Protein AF-A0A7Y2U785-F1 (afdb_monomer)

Nearest PDB structures (foldseek):
  2yn3-assembly2_B  TM=7.043E-01  e=5.575E-01  Salmonella enterica subsp. enterica serovar Typhimurium str. LT2
  7cg5-assembly1_A  TM=5.659E-01  e=8.743E-01  Pseudobacteroides cellulosolvens ATCC 35603 = DSM 2933
  3bga-assembly1_B  TM=4.302E-01  e=2.537E-01  Bacteroides thetaiotaomicron VPI-5482
  2ox5-assembly1_Y  TM=3.936E-01  e=2.839E-01  Paracoccus denitrificans
  2oxh-assembly2_B  TM=4.006E-01  e=9.249E-01  Paracoccus denitrificans

Solvent-accessible surface area (backbone atoms only — not comparable to full-atom values): 6392 Å² total; per-residue (Å²): 131,91,76,90,59,97,60,69,66,59,83,58,65,75,60,60,58,85,74,51,101,90,40,68,54,48,51,52,46,60,39,34,51,89,74,46,40,82,74,49,77,47,80,56,96,65,26,35,36,46,24,30,47,37,53,67,85,40,37,28,31,34,29,27,22,74,75,84,80,56,61,88,40,68,36,42,67,81,41,67,38,69,26,72,44,32,75,48,74,36,44,56,41,75,94,54,62,89,50,80,39,53,37,37,30,50,38,77,105

Foldseek 3Di:
DDDDDPFPWDDWDWDWDCPDPPDTQTETDATEGDPKAWDDWDDDLFWTKTKIFDAAQWWKFKFKDLPVPDRPHTFGGRQHDPHRMDMDITTDGPVCRPRSYMYMYMYTD

Radius of gyration: 14.42 Å; Cα contacts (8 Å, |Δi|>4): 231; chains: 1; bounding box: 36×24×46 Å

Structure (mmCIF, N/CA/C/O backbone):
data_AF-A0A7Y2U785-F1
#
_entry.id   AF-A0A7Y2U785-F1
#
loop_
_atom_site.group_PDB
_atom_site.id
_atom_site.type_symbol
_atom_site.label_atom_id
_atom_site.label_alt_id
_atom_site.label_comp_id
_atom_site.label_asym_id
_atom_site.label_entity_id
_atom_site.label_seq_id
_atom_site.pdbx_PDB_ins_code
_atom_site.Cartn_x
_atom_site.Cartn_y
_atom_site.Cartn_z
_atom_site.occupancy
_atom_site.B_iso_or_equiv
_atom_site.auth_seq_id
_atom_site.auth_comp_id
_atom_site.auth_asym_id
_atom_site.auth_atom_id
_atom_site.pdbx_PDB_model_num
ATOM 1 N N . MET A 1 1 ? 20.559 -1.423 15.796 1.00 31.67 1 MET A N 1
ATOM 2 C CA . MET A 1 1 ? 20.916 -1.571 14.370 1.00 31.67 1 MET A CA 1
ATOM 3 C C . MET A 1 1 ? 20.273 -2.854 13.882 1.00 31.67 1 MET A C 1
ATOM 5 O O . MET A 1 1 ? 20.603 -3.877 14.466 1.00 31.67 1 MET A O 1
ATOM 9 N N . PRO A 1 2 ? 19.321 -2.846 12.936 1.00 40.62 2 PRO A N 1
ATOM 10 C CA . PRO A 1 2 ? 18.775 -4.099 12.438 1.00 40.62 2 PRO A CA 1
ATOM 11 C C . PRO A 1 2 ? 19.749 -4.693 11.421 1.00 40.62 2 PRO A C 1
ATOM 13 O O . PRO A 1 2 ? 20.154 -4.027 10.468 1.00 40.62 2 PRO A O 1
ATOM 16 N N . GLU A 1 3 ? 20.154 -5.930 11.684 1.00 38.44 3 GLU A N 1
ATOM 17 C CA . GLU A 1 3 ? 21.116 -6.685 10.895 1.00 38.44 3 GLU A CA 1
ATOM 18 C C . GLU A 1 3 ? 20.478 -7.376 9.687 1.00 38.44 3 GLU A C 1
ATOM 20 O O . GLU A 1 3 ? 19.303 -7.737 9.641 1.00 38.44 3 GLU A O 1
ATOM 25 N N . ARG A 1 4 ? 21.347 -7.537 8.697 1.00 39.28 4 ARG A N 1
ATOM 26 C CA . ARG A 1 4 ? 21.162 -7.923 7.305 1.00 39.28 4 ARG A CA 1
ATOM 27 C C . ARG A 1 4 ? 20.737 -9.392 7.147 1.00 39.28 4 ARG A C 1
ATOM 29 O O . ARG A 1 4 ? 21.533 -10.220 6.712 1.00 39.28 4 ARG A O 1
ATOM 36 N N . HIS A 1 5 ? 19.489 -9.728 7.468 1.00 39.03 5 HIS A N 1
ATOM 37 C CA . HIS A 1 5 ? 18.900 -10.990 7.011 1.00 39.03 5 HIS A CA 1
ATOM 38 C C . HIS A 1 5 ? 18.544 -10.871 5.524 1.00 39.03 5 HIS A C 1
ATOM 40 O O . HIS A 1 5 ? 17.856 -9.938 5.135 1.00 39.03 5 HIS A O 1
ATOM 46 N N . GLY A 1 6 ? 19.013 -11.814 4.699 1.00 40.03 6 GLY A N 1
ATOM 47 C CA . GLY A 1 6 ? 18.842 -11.873 3.234 1.00 40.03 6 GLY A CA 1
ATOM 48 C C . GLY A 1 6 ? 17.410 -12.075 2.720 1.00 40.03 6 GLY A C 1
ATOM 49 O O . GLY A 1 6 ? 17.214 -12.646 1.655 1.00 40.03 6 GLY A O 1
ATOM 50 N N . TYR A 1 7 ? 16.419 -11.613 3.473 1.00 40.62 7 TYR A N 1
ATOM 51 C CA . TYR A 1 7 ? 15.102 -11.276 2.968 1.00 40.62 7 TYR A CA 1
ATOM 52 C C . TYR A 1 7 ? 15.018 -9.752 3.054 1.00 40.62 7 TYR A C 1
ATOM 54 O O . TYR A 1 7 ? 15.052 -9.229 4.167 1.00 40.62 7 TYR A O 1
ATOM 62 N N . ASP A 1 8 ? 14.923 -9.052 1.918 1.00 42.81 8 ASP A N 1
ATOM 63 C CA . ASP A 1 8 ? 14.648 -7.605 1.849 1.00 42.81 8 ASP A CA 1
ATOM 64 C C . ASP A 1 8 ? 13.240 -7.329 2.414 1.00 42.81 8 ASP A C 1
ATOM 66 O O . ASP A 1 8 ? 12.283 -7.054 1.698 1.00 42.81 8 ASP A O 1
ATOM 70 N N . ARG A 1 9 ? 13.076 -7.491 3.728 1.00 42.22 9 ARG A N 1
ATOM 71 C CA . ARG A 1 9 ? 11.878 -7.123 4.472 1.00 42.22 9 ARG A CA 1
ATOM 72 C C . ARG A 1 9 ? 12.093 -5.692 4.922 1.00 42.22 9 ARG A C 1
ATOM 74 O O . ARG A 1 9 ? 12.812 -5.433 5.886 1.00 42.22 9 ARG A O 1
ATOM 81 N N . CYS A 1 10 ? 11.497 -4.759 4.193 1.00 43.91 10 CYS A N 1
ATOM 82 C CA . CYS A 1 10 ? 11.440 -3.375 4.628 1.00 43.91 10 CYS A CA 1
ATOM 83 C C . CYS A 1 10 ? 10.489 -3.280 5.830 1.00 43.91 10 CYS A C 1
ATOM 85 O O . CYS A 1 10 ? 9.339 -3.715 5.757 1.00 43.91 10 CYS A O 1
ATOM 87 N N . VAL A 1 11 ? 10.996 -2.756 6.950 1.00 45.81 11 VAL A N 1
ATOM 88 C CA . VAL A 1 11 ? 10.186 -2.442 8.129 1.00 45.81 11 VAL A CA 1
ATOM 89 C C . VAL A 1 11 ? 9.609 -1.043 7.979 1.00 45.81 11 VAL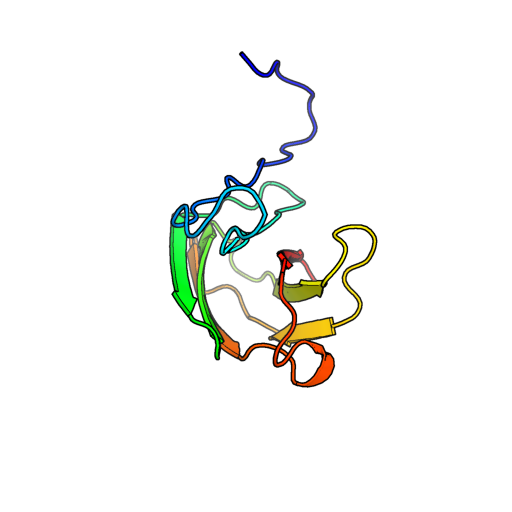 A C 1
ATOM 91 O O . VAL A 1 11 ? 10.294 -0.069 7.680 1.00 45.81 11 VAL A O 1
ATOM 94 N N . VAL A 1 12 ? 8.322 -1.008 8.249 1.00 45.53 12 VAL A N 1
ATOM 95 C CA . VAL A 1 12 ? 7.390 0.105 8.272 1.00 45.53 12 VAL A CA 1
ATOM 96 C C . VAL A 1 12 ? 7.426 0.787 9.631 1.00 45.53 12 VAL A C 1
ATOM 98 O O . VAL A 1 12 ? 7.329 0.116 10.657 1.00 45.53 12 VAL A O 1
ATOM 101 N N . TRP A 1 13 ? 7.571 2.110 9.647 1.00 43.47 13 TRP A N 1
ATOM 102 C CA . TRP A 1 13 ? 7.624 2.924 10.863 1.00 43.47 13 TRP A CA 1
ATOM 103 C C . TRP A 1 13 ? 6.259 3.573 11.136 1.00 43.47 13 T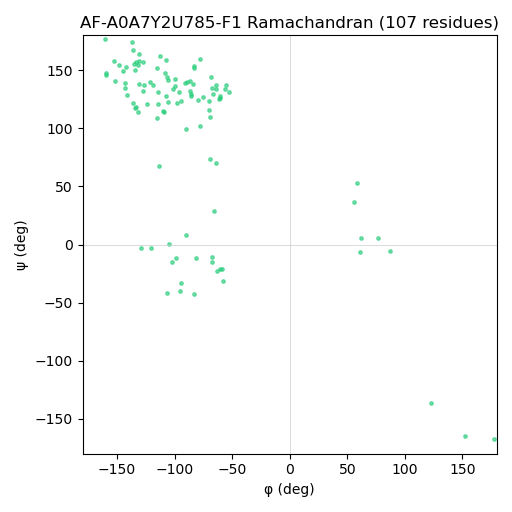RP A C 1
ATOM 105 O O . TRP A 1 13 ? 5.598 4.029 10.210 1.00 43.47 13 TRP A O 1
ATOM 115 N N . PHE A 1 14 ? 5.861 3.663 12.406 1.00 47.59 14 PHE A N 1
ATOM 116 C CA . PHE A 1 14 ? 4.617 4.302 12.849 1.00 47.59 14 PHE A CA 1
ATOM 117 C C . PHE A 1 14 ? 4.847 5.766 13.242 1.00 47.59 14 PHE A C 1
ATOM 119 O O . PHE A 1 14 ? 5.665 6.045 14.125 1.00 47.59 14 PHE A O 1
ATOM 126 N N . ARG A 1 15 ? 4.121 6.703 12.626 1.00 44.50 15 ARG A N 1
ATOM 127 C CA . ARG A 1 15 ? 3.972 8.065 13.162 1.00 44.50 15 ARG A CA 1
ATOM 128 C C . ARG A 1 15 ? 2.574 8.208 13.747 1.00 44.50 15 ARG A C 1
ATOM 130 O O . ARG A 1 15 ? 1.612 7.669 13.209 1.00 44.50 15 ARG A O 1
ATOM 137 N N . GLY A 1 16 ? 2.493 8.918 14.859 1.00 48.19 16 GLY A N 1
ATOM 138 C CA . GLY A 1 16 ? 1.260 9.114 15.597 1.00 48.19 16 GLY A CA 1
ATOM 139 C C . GLY A 1 16 ? 1.369 10.326 16.498 1.00 48.19 16 GLY A C 1
ATOM 140 O O . GLY A 1 16 ? 2.453 10.619 17.012 1.00 48.19 16 GLY A O 1
ATOM 141 N N . THR A 1 17 ? 0.261 11.034 16.682 1.00 50.31 17 THR A N 1
ATOM 142 C CA . THR A 1 17 ? 0.180 12.104 17.675 1.00 50.31 17 THR A CA 1
ATOM 143 C C . THR A 1 17 ? -0.181 11.469 19.009 1.00 50.31 17 THR A C 1
ATOM 145 O O . THR A 1 17 ? -1.122 10.683 19.113 1.00 50.31 17 THR A O 1
ATOM 148 N N . TYR A 1 18 ? 0.599 11.771 20.044 1.00 48.09 18 TYR A N 1
ATOM 149 C CA . TYR A 1 18 ? 0.252 11.357 21.395 1.00 48.09 18 TYR A CA 1
ATOM 150 C C . TYR A 1 18 ? -0.972 12.151 21.859 1.00 48.09 18 TYR A C 1
ATOM 152 O O . TYR A 1 18 ? -0.863 13.352 22.110 1.00 48.09 18 TYR A O 1
ATOM 160 N N . ASN A 1 19 ? -2.119 11.483 21.981 1.00 60.06 19 ASN A N 1
ATOM 161 C CA . ASN A 1 19 ? -3.368 12.120 22.400 1.00 60.06 19 ASN A CA 1
ATOM 162 C C . ASN A 1 19 ? -3.602 11.954 23.907 1.00 60.06 19 ASN A C 1
ATOM 164 O O . ASN A 1 19 ? -4.027 12.892 24.582 1.00 60.06 19 ASN A O 1
ATOM 168 N N . SER A 1 20 ? -3.302 10.775 24.462 1.00 57.75 20 SER A N 1
ATOM 169 C CA . SER A 1 20 ? -3.326 10.519 25.906 1.00 57.75 20 SER A CA 1
ATOM 170 C C . SER A 1 20 ? -2.493 9.284 26.278 1.00 57.75 20 SER A C 1
ATOM 172 O O . SER A 1 20 ? -1.991 8.573 25.414 1.00 57.75 20 SER A O 1
ATOM 174 N N . TYR A 1 21 ? -2.386 8.978 27.578 1.00 53.97 21 TYR A N 1
ATOM 175 C CA . TYR A 1 21 ? -1.674 7.784 28.066 1.00 53.97 21 TYR A CA 1
ATOM 176 C C . TYR A 1 21 ? -2.354 6.455 27.686 1.00 53.97 21 TYR A C 1
ATOM 178 O O . TYR A 1 21 ? -1.758 5.393 27.857 1.00 53.97 21 TYR A O 1
ATOM 186 N N . THR A 1 22 ? -3.588 6.508 27.177 1.00 44.47 22 THR A N 1
ATOM 187 C CA . THR A 1 22 ? -4.364 5.354 26.696 1.00 44.47 22 THR A CA 1
ATOM 188 C C . THR A 1 22 ? -4.751 5.460 25.226 1.00 44.47 22 THR A C 1
ATOM 190 O O . THR A 1 22 ? -5.362 4.525 24.717 1.00 44.47 22 THR A O 1
ATOM 193 N N . ASN A 1 23 ? -4.427 6.562 24.540 1.00 39.91 23 ASN A N 1
ATOM 194 C CA . ASN A 1 23 ? -4.903 6.814 23.185 1.00 39.91 23 ASN A CA 1
ATOM 195 C C . ASN A 1 23 ? -3.782 7.338 22.278 1.00 39.91 23 ASN A C 1
ATOM 197 O O . ASN A 1 23 ? -3.170 8.377 22.547 1.00 39.91 23 ASN A O 1
ATOM 201 N N . PHE A 1 24 ? -3.536 6.597 21.202 1.00 40.22 24 PHE A N 1
ATOM 202 C CA . PHE A 1 24 ? -2.497 6.852 20.214 1.00 40.22 24 PHE A CA 1
ATOM 203 C C . PHE A 1 24 ? -3.124 6.716 18.830 1.00 40.22 24 PHE A C 1
ATOM 205 O O . PHE A 1 24 ? -3.551 5.619 18.469 1.00 40.22 24 PHE A O 1
ATOM 212 N N . ASP A 1 25 ? -3.126 7.792 18.045 1.00 50.53 25 ASP A N 1
ATOM 213 C CA . ASP A 1 25 ? -3.434 7.673 16.621 1.00 50.53 25 ASP A CA 1
ATOM 214 C C . ASP A 1 25 ? -2.257 6.953 15.963 1.00 50.53 25 ASP A C 1
ATOM 216 O O . ASP A 1 25 ? -1.131 7.450 15.994 1.00 50.53 25 ASP A O 1
ATOM 220 N N . THR A 1 26 ? -2.476 5.760 15.418 1.00 43.34 26 THR A N 1
ATOM 221 C CA . THR A 1 26 ? -1.424 4.993 14.741 1.00 43.34 26 THR A CA 1
ATOM 222 C C . THR A 1 26 ? -1.763 4.841 13.267 1.00 43.34 26 THR A C 1
ATOM 224 O O . THR A 1 26 ? -2.658 4.076 12.922 1.00 43.34 26 THR A O 1
ATOM 227 N N . GLU A 1 27 ? -1.026 5.531 12.400 1.00 49.78 27 GLU A N 1
ATOM 228 C CA . GLU A 1 27 ? -1.062 5.327 10.949 1.00 49.78 27 GLU A CA 1
ATOM 229 C C . GLU A 1 27 ? 0.003 4.287 10.558 1.00 49.78 27 GLU A C 1
ATOM 231 O O . GLU A 1 27 ? 1.112 4.295 11.109 1.00 49.78 27 GLU A O 1
ATOM 236 N N . VAL A 1 28 ? -0.312 3.371 9.636 1.00 49.81 28 VAL A N 1
ATOM 237 C CA . VAL A 1 28 ? 0.620 2.311 9.231 1.00 49.81 28 VAL A CA 1
ATOM 238 C C . VAL A 1 28 ? 1.186 2.541 7.825 1.00 49.81 28 VAL A C 1
ATOM 240 O O . VAL A 1 28 ? 0.457 2.657 6.846 1.00 49.81 28 VAL A O 1
ATOM 243 N N . VAL A 1 29 ? 2.518 2.507 7.738 1.00 56.12 29 VAL A N 1
ATOM 244 C CA . VAL A 1 29 ? 3.328 2.503 6.507 1.00 56.12 29 VAL A CA 1
ATOM 245 C C . VAL A 1 29 ? 3.348 1.091 5.845 1.00 56.12 29 VAL A C 1
ATOM 247 O O . VAL A 1 29 ? 3.006 0.087 6.466 1.00 56.12 29 VAL A O 1
ATOM 250 N N . GLY A 1 30 ? 3.668 0.996 4.548 1.00 50.03 30 GLY A N 1
ATOM 251 C CA . GLY A 1 30 ? 3.449 -0.201 3.712 1.00 50.03 30 GLY A CA 1
ATOM 252 C C . GLY A 1 30 ? 4.523 -1.303 3.767 1.00 50.03 30 GLY A C 1
ATOM 253 O O . GLY A 1 30 ? 5.717 -1.022 3.754 1.00 50.03 30 GLY A O 1
ATOM 254 N N . LEU A 1 31 ? 4.112 -2.573 3.808 1.00 52.09 31 LEU A N 1
ATOM 255 C CA . LEU A 1 31 ? 4.998 -3.744 3.771 1.00 52.09 31 LEU A CA 1
ATOM 256 C C . LEU A 1 31 ? 5.301 -4.154 2.324 1.00 52.09 31 LEU A C 1
ATOM 258 O O . LEU A 1 31 ? 4.414 -4.138 1.478 1.00 52.09 31 LEU A O 1
ATOM 262 N N . PHE A 1 32 ? 6.538 -4.563 2.039 1.00 55.38 32 PHE A N 1
ATOM 263 C CA . PHE A 1 32 ? 6.958 -4.964 0.691 1.00 55.38 32 PHE A CA 1
ATOM 264 C C . PHE A 1 32 ? 7.600 -6.350 0.707 1.00 55.38 32 PHE A C 1
ATOM 266 O O . PHE A 1 32 ? 8.387 -6.674 1.601 1.00 55.38 32 PHE A O 1
ATOM 273 N N . GLN A 1 33 ? 7.249 -7.167 -0.283 1.00 50.19 33 GLN A N 1
ATOM 274 C CA . GLN A 1 33 ? 7.886 -8.452 -0.589 1.00 50.19 33 GLN A CA 1
ATOM 275 C C . GLN A 1 33 ? 8.610 -8.336 -1.950 1.00 50.19 33 GLN A C 1
ATOM 277 O O . GLN A 1 33 ? 8.340 -7.406 -2.699 1.00 50.19 33 GLN A O 1
ATOM 282 N N . ASN A 1 34 ? 9.544 -9.239 -2.269 1.00 53.06 34 ASN A N 1
ATOM 283 C CA . ASN A 1 34 ? 10.224 -9.322 -3.581 1.00 53.06 34 ASN A CA 1
ATOM 284 C C . ASN A 1 34 ? 10.997 -8.066 -4.047 1.00 53.06 34 ASN A C 1
ATOM 286 O O . ASN A 1 34 ? 10.808 -7.587 -5.155 1.00 53.06 34 ASN A O 1
ATOM 290 N N . GLN A 1 35 ? 11.907 -7.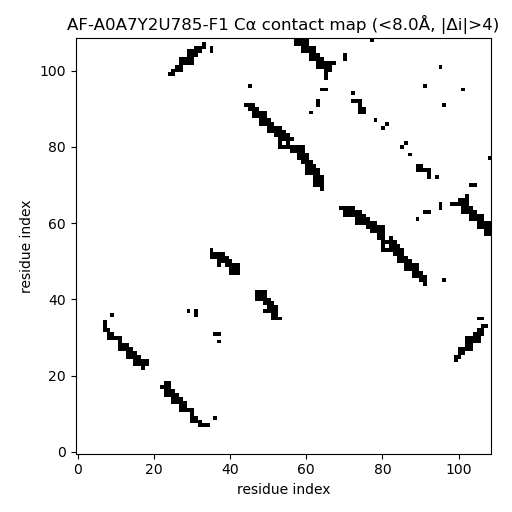528 -3.226 1.00 56.22 35 GLN A N 1
ATOM 291 C CA . GLN A 1 35 ? 12.774 -6.381 -3.587 1.00 56.22 35 GLN A CA 1
ATOM 292 C C . GLN A 1 35 ? 12.041 -5.066 -3.917 1.00 56.22 35 GLN A C 1
ATOM 294 O O . GLN A 1 35 ? 12.679 -4.079 -4.294 1.00 56.22 35 GLN A O 1
ATOM 299 N N . LEU A 1 36 ? 10.720 -5.015 -3.740 1.00 64.81 36 LEU A N 1
ATOM 300 C CA . LEU A 1 36 ? 9.946 -3.793 -3.877 1.00 64.81 36 LEU A CA 1
ATOM 301 C C . LEU A 1 36 ? 10.417 -2.760 -2.848 1.00 64.81 36 LEU A C 1
ATOM 303 O O . LEU A 1 36 ? 10.458 -3.012 -1.642 1.00 64.81 36 LEU A O 1
ATOM 307 N N . LYS A 1 37 ? 10.786 -1.577 -3.341 1.00 72.50 37 LYS A N 1
ATOM 308 C CA . LYS A 1 37 ? 11.236 -0.455 -2.517 1.00 72.50 37 LYS A CA 1
ATOM 309 C C . LYS A 1 37 ? 10.236 0.683 -2.628 1.00 72.50 37 LYS A C 1
ATOM 311 O O . LYS A 1 37 ? 10.050 1.210 -3.722 1.00 72.50 37 LYS A O 1
ATOM 316 N N . MET A 1 38 ? 9.655 1.105 -1.507 1.00 76.38 38 MET A N 1
ATOM 317 C CA . MET A 1 38 ? 8.866 2.337 -1.484 1.00 76.38 38 MET A CA 1
ATOM 318 C C . MET A 1 38 ? 9.752 3.541 -1.787 1.00 76.38 38 MET A C 1
ATOM 320 O O . MET A 1 38 ? 10.843 3.678 -1.226 1.00 76.38 38 MET A O 1
ATOM 324 N N . LEU A 1 39 ? 9.271 4.403 -2.671 1.00 79.56 39 LEU A N 1
ATOM 325 C CA . LEU A 1 39 ? 9.911 5.656 -3.050 1.00 79.56 39 LEU A CA 1
ATOM 326 C C . LEU A 1 39 ? 9.172 6.848 -2.446 1.00 79.56 39 LEU A C 1
ATOM 328 O O . LEU A 1 39 ? 9.830 7.753 -1.944 1.00 79.56 39 LEU A O 1
ATOM 332 N N . ASP A 1 40 ? 7.836 6.824 -2.462 1.00 78.94 40 ASP A N 1
ATOM 333 C CA . ASP A 1 40 ? 6.996 7.889 -1.912 1.00 78.94 40 ASP A CA 1
ATOM 334 C C . ASP A 1 40 ? 5.629 7.357 -1.453 1.00 78.94 40 ASP A C 1
ATOM 336 O O . ASP A 1 40 ? 5.186 6.294 -1.900 1.00 78.94 40 ASP A O 1
ATOM 340 N N . HIS A 1 41 ? 4.969 8.080 -0.551 1.00 81.38 41 HIS A N 1
ATOM 341 C CA . HIS A 1 41 ? 3.616 7.771 -0.093 1.00 81.38 41 HIS A CA 1
ATOM 342 C C . HIS A 1 41 ? 2.878 9.029 0.358 1.00 81.38 41 HIS A C 1
ATOM 344 O O . HIS A 1 41 ? 3.436 9.880 1.050 1.00 81.38 41 HIS A O 1
ATOM 350 N N . ASP A 1 42 ? 1.596 9.081 0.029 1.00 81.81 42 ASP A N 1
ATOM 351 C CA . ASP A 1 42 ? 0.645 10.052 0.557 1.00 81.81 42 ASP A CA 1
ATOM 352 C C . ASP A 1 42 ? -0.594 9.276 0.991 1.00 81.81 42 ASP A C 1
ATOM 354 O O . ASP A 1 42 ? -1.210 8.612 0.163 1.00 81.81 42 ASP A O 1
ATOM 358 N N . ILE A 1 43 ? -0.899 9.246 2.284 1.00 79.81 43 ILE A N 1
ATOM 359 C CA . ILE A 1 43 ? -1.951 8.393 2.848 1.00 79.81 43 ILE A CA 1
ATOM 360 C C . ILE A 1 43 ? -2.841 9.249 3.745 1.00 79.81 43 ILE A C 1
ATOM 362 O O . ILE A 1 43 ? -2.363 10.090 4.505 1.00 79.81 43 ILE A O 1
ATOM 366 N N . ASP A 1 44 ? -4.143 9.018 3.627 1.00 76.56 44 ASP A N 1
ATOM 367 C CA . ASP A 1 44 ? -5.197 9.590 4.450 1.00 76.56 44 ASP A CA 1
ATOM 368 C C . ASP A 1 44 ? -6.227 8.501 4.819 1.00 76.56 44 ASP A C 1
ATOM 370 O O . ASP A 1 44 ? -6.200 7.368 4.327 1.00 76.56 44 ASP A O 1
ATOM 374 N N . VAL A 1 45 ? -7.186 8.845 5.676 1.00 72.44 45 VAL A N 1
ATOM 375 C CA . VAL A 1 45 ? -8.229 7.953 6.205 1.00 72.44 45 VAL A CA 1
ATOM 376 C C . VAL A 1 45 ? -9.118 7.314 5.134 1.00 72.44 45 VAL A C 1
ATOM 378 O O . VAL A 1 45 ? -9.762 6.297 5.390 1.00 72.44 45 VAL A O 1
ATOM 381 N N . SER A 1 46 ? -9.187 7.907 3.940 1.00 81.06 46 SER A N 1
ATOM 382 C CA . SER A 1 46 ? -10.028 7.433 2.833 1.00 81.06 46 SER A CA 1
ATOM 383 C C . SER A 1 46 ? -9.257 6.667 1.753 1.00 81.06 46 SER A C 1
ATOM 385 O O . SER A 1 46 ? -9.859 5.955 0.944 1.00 81.06 46 SER A O 1
ATOM 387 N N . GLY A 1 47 ? -7.929 6.765 1.739 1.00 85.12 47 GLY A N 1
ATOM 388 C CA . GLY A 1 47 ? -7.098 6.271 0.650 1.00 85.12 47 GLY A CA 1
ATOM 389 C C . GLY A 1 47 ? -5.804 7.056 0.532 1.00 85.12 47 GLY A C 1
ATOM 390 O O . GLY A 1 47 ? -5.420 7.788 1.437 1.00 85.12 47 GLY A O 1
ATOM 391 N N . GLY A 1 48 ? -5.126 6.905 -0.595 1.00 86.94 48 GLY A N 1
ATOM 392 C CA . GLY A 1 48 ? -3.855 7.575 -0.803 1.00 86.94 48 GLY A CA 1
ATOM 393 C C . GLY A 1 48 ? -3.205 7.235 -2.129 1.00 86.94 48 GLY A C 1
ATOM 394 O O . GLY A 1 48 ? -3.815 6.629 -3.009 1.00 86.94 48 GLY A O 1
ATOM 395 N N . SER A 1 49 ? -1.939 7.604 -2.258 1.00 89.62 49 SER A N 1
ATOM 396 C CA . SER A 1 49 ? -1.044 7.174 -3.318 1.00 89.62 49 SER A CA 1
ATOM 397 C C . SER A 1 49 ? 0.175 6.471 -2.734 1.00 89.62 49 SER A C 1
ATOM 399 O O . SER A 1 49 ? 0.725 6.874 -1.708 1.00 89.62 49 SER A O 1
ATOM 401 N N . LEU A 1 50 ? 0.600 5.400 -3.397 1.00 88.62 50 LEU A N 1
ATOM 402 C CA . LEU A 1 50 ? 1.858 4.719 -3.115 1.00 88.62 50 LEU A CA 1
ATOM 403 C C . LEU A 1 50 ? 2.721 4.796 -4.369 1.00 88.62 5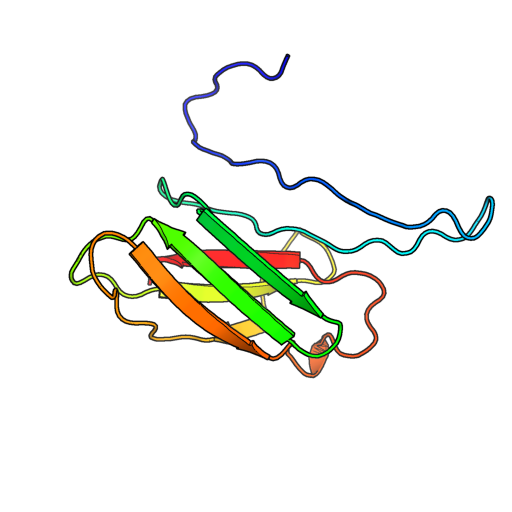0 LEU A C 1
ATOM 405 O O . LEU A 1 50 ? 2.226 4.574 -5.476 1.00 88.62 50 LEU A O 1
ATOM 409 N N . THR A 1 51 ? 4.008 5.074 -4.193 1.00 87.69 51 THR A N 1
ATOM 410 C CA . THR A 1 51 ? 4.989 5.053 -5.277 1.00 87.69 51 THR A CA 1
ATOM 411 C C . THR A 1 51 ? 6.123 4.112 -4.915 1.00 87.69 51 THR A C 1
ATOM 413 O O . THR A 1 51 ? 6.814 4.327 -3.923 1.00 87.69 51 THR A O 1
ATOM 416 N N . TRP A 1 52 ? 6.355 3.087 -5.731 1.00 86.94 52 TRP A N 1
ATOM 417 C CA . TRP A 1 52 ? 7.377 2.064 -5.501 1.00 86.94 52 TRP A CA 1
ATOM 418 C C . TRP A 1 52 ? 8.297 1.894 -6.710 1.00 86.94 52 TRP A C 1
ATOM 420 O O . TRP A 1 52 ? 7.942 2.228 -7.840 1.00 86.94 52 TRP A O 1
ATOM 430 N N . ALA A 1 53 ? 9.497 1.367 -6.476 1.00 86.19 53 ALA A N 1
ATOM 431 C CA . ALA A 1 53 ? 10.378 0.894 -7.535 1.00 86.19 53 ALA A CA 1
ATOM 432 C C . ALA A 1 53 ? 9.745 -0.332 -8.198 1.00 86.19 53 ALA A C 1
ATOM 434 O O . ALA A 1 53 ? 9.350 -1.261 -7.501 1.00 86.19 53 ALA A O 1
ATOM 435 N N . SER A 1 54 ? 9.652 -0.343 -9.523 1.00 88.12 54 SER A N 1
ATOM 436 C CA . SER A 1 54 ? 8.947 -1.390 -10.265 1.00 88.12 54 SER A CA 1
ATOM 437 C C . SER A 1 54 ? 9.773 -1.946 -11.418 1.00 88.12 54 SER A C 1
ATOM 439 O O . SER A 1 54 ? 10.754 -1.342 -11.852 1.00 88.12 54 SER A O 1
ATOM 441 N N . ILE A 1 55 ? 9.352 -3.105 -11.917 1.00 86.19 55 ILE A N 1
ATOM 442 C CA . ILE A 1 55 ? 9.964 -3.804 -13.042 1.00 86.19 55 ILE A CA 1
ATOM 443 C C . ILE A 1 55 ? 9.0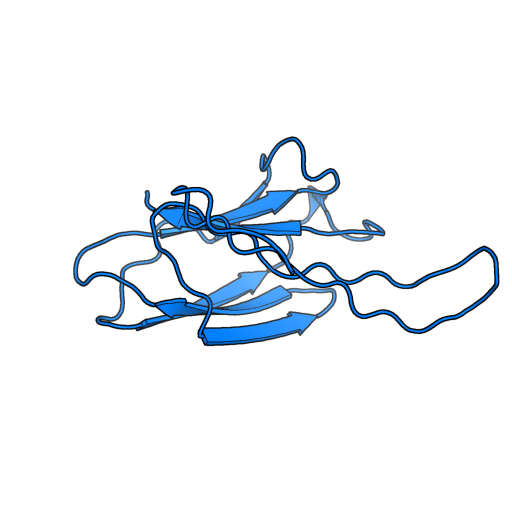55 -3.631 -14.267 1.00 86.19 55 ILE A C 1
ATOM 445 O O . ILE A 1 55 ? 7.885 -4.020 -14.205 1.00 86.19 55 ILE A O 1
ATOM 449 N N . PRO A 1 56 ? 9.561 -3.083 -15.390 1.00 88.75 56 PRO A N 1
ATOM 450 C CA . PRO A 1 56 ? 8.778 -2.942 -16.612 1.00 88.75 56 PRO A CA 1
ATOM 451 C C . PRO A 1 56 ? 8.144 -4.270 -17.047 1.00 88.75 56 PRO A C 1
ATOM 453 O O . PRO A 1 56 ? 8.828 -5.286 -17.145 1.00 88.75 56 PRO A O 1
ATOM 456 N N . GLY A 1 57 ? 6.843 -4.247 -17.342 1.00 87.25 57 GLY A N 1
ATOM 457 C CA . GLY A 1 57 ? 6.086 -5.431 -17.766 1.00 87.25 57 GLY A CA 1
ATOM 458 C C . GLY A 1 57 ? 5.500 -6.279 -16.631 1.00 87.25 57 GLY A C 1
ATOM 459 O O . GLY A 1 57 ? 4.735 -7.193 -16.923 1.00 87.25 57 GLY A O 1
ATOM 460 N N . GLN A 1 58 ? 5.801 -5.967 -15.366 1.00 88.94 58 GLN A N 1
ATOM 461 C CA . GLN A 1 58 ? 5.205 -6.626 -14.202 1.00 88.94 58 GLN A CA 1
ATOM 462 C C . GLN A 1 58 ? 3.839 -6.015 -13.845 1.00 88.94 58 GLN A C 1
ATOM 464 O O . GLN A 1 58 ? 3.591 -4.832 -14.107 1.00 88.94 58 GLN A O 1
ATOM 469 N N . PHE A 1 59 ? 2.980 -6.814 -13.210 1.00 92.56 59 PHE A N 1
ATOM 470 C CA . PHE A 1 59 ? 1.746 -6.362 -12.568 1.00 92.56 59 PHE A CA 1
ATOM 471 C C . PHE A 1 59 ? 1.872 -6.422 -11.047 1.00 92.56 59 PHE A C 1
ATOM 473 O O . PHE A 1 59 ? 2.569 -7.280 -10.498 1.00 92.56 59 PHE A O 1
ATOM 480 N N . TYR A 1 60 ? 1.199 -5.494 -10.379 1.00 90.75 60 TYR A N 1
ATOM 481 C CA . TYR A 1 60 ? 1.218 -5.340 -8.933 1.00 90.75 60 TYR A CA 1
ATOM 482 C C . TYR A 1 60 ? -0.196 -5.229 -8.377 1.00 90.75 60 TYR A C 1
ATOM 484 O O . TYR A 1 60 ? -1.126 -4.784 -9.048 1.00 90.75 60 TYR A O 1
ATOM 492 N N 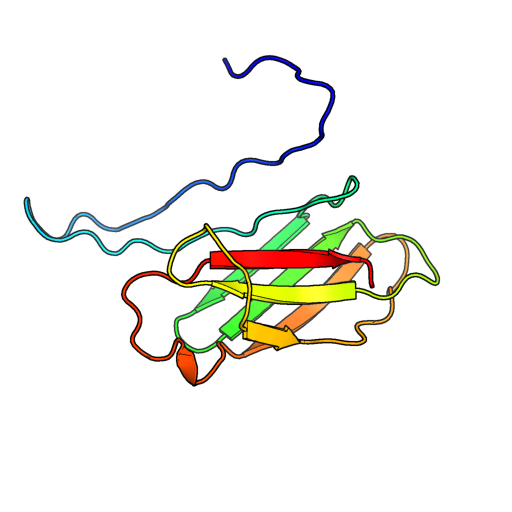. ARG A 1 61 ? -0.335 -5.538 -7.093 1.00 92.88 61 ARG A N 1
ATOM 493 C CA . ARG A 1 61 ? -1.537 -5.249 -6.315 1.00 92.88 61 ARG A CA 1
ATOM 494 C C . ARG A 1 61 ? -1.188 -4.598 -4.986 1.00 92.88 61 ARG A C 1
ATOM 496 O O . ARG A 1 61 ? -0.098 -4.793 -4.447 1.00 92.88 61 ARG A O 1
ATOM 503 N N . ILE A 1 62 ? -2.148 -3.845 -4.463 1.00 90.31 62 ILE A N 1
ATOM 504 C CA . ILE A 1 62 ? -2.128 -3.251 -3.132 1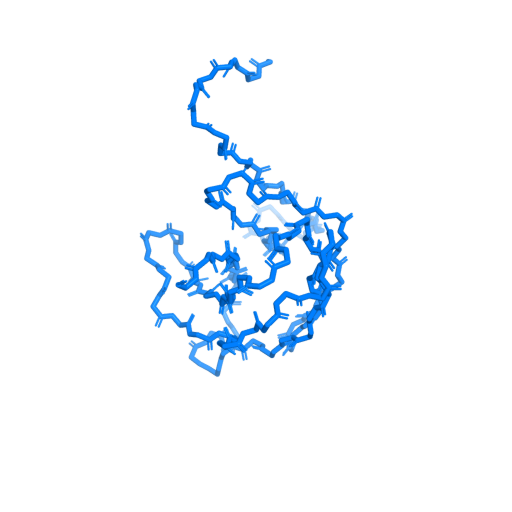.00 90.31 62 ILE A CA 1
ATOM 505 C C . ILE A 1 62 ? -3.161 -3.996 -2.294 1.00 90.31 62 ILE A C 1
ATOM 507 O O . ILE A 1 62 ? -4.365 -3.914 -2.550 1.00 90.31 62 ILE A O 1
ATOM 511 N N . THR A 1 63 ? -2.696 -4.714 -1.282 1.00 89.94 63 THR A N 1
ATOM 512 C CA . THR A 1 63 ? -3.546 -5.395 -0.309 1.00 89.94 63 THR A CA 1
ATOM 513 C C . THR A 1 63 ? -3.503 -4.685 1.037 1.00 89.94 63 THR A C 1
ATOM 515 O O . THR A 1 63 ? -2.586 -3.917 1.332 1.00 89.94 63 THR A O 1
ATOM 518 N N . ALA A 1 64 ? -4.522 -4.914 1.857 1.00 87.56 64 ALA A N 1
ATOM 519 C CA . ALA A 1 64 ? -4.715 -4.251 3.130 1.00 87.56 64 ALA A CA 1
ATOM 520 C C . ALA A 1 64 ? -5.117 -5.231 4.240 1.00 87.56 64 ALA A C 1
ATOM 522 O O . ALA A 1 64 ? -5.682 -6.303 3.996 1.00 87.56 64 ALA A O 1
ATOM 523 N N . SER A 1 65 ? -4.820 -4.842 5.475 1.00 84.75 65 SER A N 1
ATOM 524 C CA . SER A 1 65 ? -5.053 -5.616 6.691 1.00 84.75 65 SER A CA 1
ATOM 525 C C . SER A 1 65 ? -5.351 -4.697 7.872 1.00 84.75 65 SER A C 1
ATOM 527 O O . SER A 1 65 ? -4.882 -3.564 7.893 1.00 84.75 65 SER A O 1
ATOM 529 N N . ALA A 1 66 ? -6.067 -5.194 8.880 1.00 84.25 66 ALA A N 1
ATOM 530 C CA . ALA A 1 66 ? -6.185 -4.545 10.189 1.00 84.25 66 ALA A CA 1
ATOM 531 C C . ALA A 1 66 ? -5.242 -5.144 11.253 1.00 84.25 66 ALA A C 1
ATOM 533 O O . ALA A 1 66 ? -5.099 -4.573 12.332 1.00 84.25 66 ALA A O 1
ATOM 534 N N . ASP A 1 67 ? -4.614 -6.297 10.987 1.00 79.69 67 ASP A N 1
ATOM 535 C CA . ASP A 1 67 ? -3.974 -7.129 12.020 1.00 79.69 67 ASP A CA 1
ATOM 536 C C . ASP A 1 67 ? -2.524 -7.547 11.726 1.00 79.69 67 ASP A C 1
ATOM 538 O O . ASP A 1 67 ? -1.897 -8.189 12.571 1.00 79.69 67 ASP A O 1
ATOM 542 N N . LEU A 1 68 ? -1.980 -7.189 10.555 1.00 75.62 68 LEU A N 1
ATOM 543 C CA . LEU A 1 68 ? -0.661 -7.610 10.045 1.00 75.62 68 LEU A CA 1
ATOM 544 C C . LEU A 1 68 ? -0.463 -9.115 9.826 1.00 75.62 68 LEU A C 1
ATOM 546 O O . LEU A 1 68 ? 0.582 -9.507 9.303 1.00 75.62 68 LEU A O 1
ATOM 550 N N . GLN A 1 69 ? -1.410 -9.962 10.215 1.00 76.06 69 GLN A N 1
ATOM 551 C CA . GLN A 1 69 ? -1.283 -11.414 10.104 1.00 76.06 69 GLN A CA 1
ATOM 552 C C . GLN A 1 69 ? -1.649 -11.877 8.701 1.00 76.06 69 GLN A C 1
ATOM 554 O O . GLN A 1 69 ? -0.965 -12.711 8.106 1.00 76.06 69 GLN A O 1
ATOM 559 N N . SER A 1 70 ? -2.725 -11.312 8.161 1.00 78.50 70 SER A N 1
ATOM 560 C CA . SER A 1 70 ? -3.221 -11.622 6.826 1.00 78.50 70 SER A CA 1
ATOM 561 C C . SER A 1 70 ? -3.568 -10.341 6.082 1.00 78.50 70 SER A C 1
ATOM 563 O O . SER A 1 70 ? -3.950 -9.360 6.705 1.00 78.50 70 SER A O 1
ATOM 565 N N . PHE A 1 71 ? -3.449 -10.344 4.753 1.00 86.75 71 PHE A N 1
ATOM 566 C CA . PHE A 1 71 ? -3.820 -9.216 3.887 1.00 86.75 71 PHE A CA 1
ATOM 567 C C . PHE A 1 71 ? -5.010 -9.605 2.997 1.00 86.75 71 PHE A C 1
ATOM 569 O O . PHE A 1 71 ? -4.832 -9.811 1.796 1.00 86.75 71 PHE A O 1
ATOM 576 N N . PRO A 1 72 ? -6.208 -9.813 3.578 1.00 90.56 72 PRO A N 1
ATOM 577 C CA . PRO A 1 72 ? -7.345 -10.367 2.850 1.00 90.56 72 PRO A CA 1
ATOM 578 C C . PRO A 1 72 ? -8.099 -9.319 2.026 1.00 90.56 72 PRO A C 1
ATOM 580 O O . PRO A 1 72 ? -8.971 -9.682 1.242 1.00 90.56 72 PRO A O 1
ATOM 583 N N . HIS A 1 73 ? -7.819 -8.030 2.227 1.00 91.81 73 HIS A N 1
ATOM 584 C CA . HIS A 1 73 ? -8.547 -6.956 1.567 1.00 91.81 73 HIS A CA 1
ATOM 585 C C . HIS A 1 73 ? -7.744 -6.413 0.393 1.00 91.81 73 HIS A C 1
ATOM 587 O O . HIS A 1 73 ? -6.560 -6.129 0.526 1.00 91.81 73 HIS A O 1
ATOM 593 N N . GLU A 1 74 ? -8.392 -6.229 -0.748 1.00 93.56 74 GLU A N 1
ATOM 594 C CA . GLU A 1 74 ? -7.770 -5.651 -1.935 1.00 93.56 74 GLU A CA 1
ATOM 595 C C . GLU A 1 74 ? -8.117 -4.164 -2.009 1.00 93.56 74 GLU A C 1
ATOM 597 O O . GLU A 1 74 ? -9.290 -3.791 -2.010 1.00 93.56 74 GLU A O 1
ATOM 602 N N . AL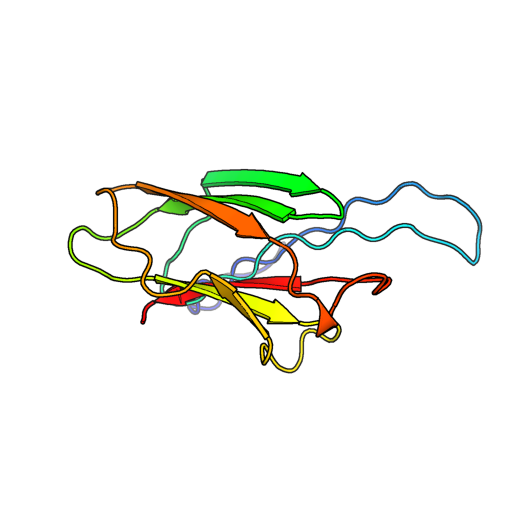A A 1 75 ? -7.091 -3.315 -2.027 1.00 90.12 75 ALA A N 1
ATOM 603 C CA . ALA A 1 75 ? -7.236 -1.871 -2.192 1.00 90.12 75 ALA A CA 1
ATOM 604 C C . ALA A 1 75 ? -7.081 -1.455 -3.664 1.00 90.12 75 ALA A C 1
ATOM 606 O O . ALA A 1 75 ? -7.732 -0.512 -4.110 1.00 90.12 75 ALA A O 1
ATOM 607 N N . ALA A 1 76 ? -6.235 -2.166 -4.415 1.00 92.44 76 ALA A N 1
ATOM 608 C CA . ALA A 1 76 ? -6.092 -2.048 -5.864 1.00 92.44 76 ALA A CA 1
ATOM 609 C C . ALA A 1 76 ? -5.443 -3.321 -6.434 1.00 92.44 76 ALA A C 1
ATOM 611 O O . ALA A 1 76 ? -4.608 -3.937 -5.772 1.00 92.44 76 ALA A O 1
ATOM 612 N N . ILE A 1 77 ? -5.801 -3.702 -7.658 1.00 95.31 77 ILE A N 1
ATOM 613 C CA . ILE A 1 77 ? -5.284 -4.888 -8.360 1.00 95.31 77 ILE A CA 1
ATOM 614 C C . ILE A 1 77 ? -4.957 -4.541 -9.813 1.00 95.31 77 ILE A C 1
ATOM 616 O O . ILE A 1 77 ? -5.368 -3.488 -10.301 1.00 95.31 77 ILE A O 1
ATOM 620 N N . ASP A 1 78 ? -4.238 -5.433 -10.489 1.00 95.62 78 ASP A N 1
ATOM 621 C CA . ASP A 1 78 ? -3.895 -5.358 -11.913 1.00 95.62 78 ASP A CA 1
ATOM 622 C C . ASP A 1 78 ? -3.166 -4.058 -12.284 1.00 95.62 78 ASP A C 1
ATOM 624 O O . ASP A 1 78 ? -3.324 -3.492 -13.369 1.00 95.62 78 ASP A O 1
ATOM 628 N N . ILE A 1 79 ? -2.319 -3.585 -11.368 1.00 94.44 79 ILE A N 1
ATOM 629 C CA . ILE A 1 79 ? -1.548 -2.359 -11.530 1.00 94.44 79 ILE A CA 1
ATOM 630 C C . ILE A 1 79 ? -0.362 -2.650 -12.438 1.00 94.44 79 ILE A C 1
ATOM 632 O O . ILE A 1 79 ? 0.647 -3.217 -12.014 1.00 94.44 79 ILE A O 1
ATOM 636 N N . GLN A 1 80 ? -0.467 -2.239 -13.697 1.00 95.81 80 GLN A N 1
ATOM 637 C CA . GLN A 1 80 ? 0.629 -2.379 -14.645 1.00 95.81 80 GLN A CA 1
ATOM 638 C C . GLN A 1 80 ? 1.806 -1.471 -14.266 1.00 95.81 80 GLN A C 1
ATOM 640 O O . GLN A 1 80 ? 1.631 -0.281 -13.990 1.00 95.81 80 GLN A O 1
ATOM 645 N N . SER A 1 81 ? 3.022 -2.019 -14.315 1.00 93.12 81 SER A N 1
ATOM 646 C CA . SER A 1 81 ? 4.241 -1.238 -14.124 1.00 93.12 81 SER A CA 1
ATOM 647 C C . SER A 1 81 ? 4.339 -0.067 -15.105 1.00 93.12 81 SER A C 1
ATOM 649 O O . SER A 1 81 ? 4.205 -0.241 -16.318 1.00 93.12 81 SER A O 1
ATOM 651 N N . GLN A 1 82 ? 4.682 1.111 -14.584 1.00 93.56 82 GLN A N 1
ATOM 652 C CA . GLN A 1 82 ? 4.967 2.321 -15.364 1.00 93.56 82 GLN A CA 1
ATOM 653 C C . GLN A 1 82 ? 6.457 2.455 -15.742 1.00 93.56 82 GLN A C 1
ATOM 655 O O . GLN A 1 82 ? 6.877 3.482 -16.273 1.00 93.56 82 GLN A O 1
ATOM 660 N N . GLY A 1 83 ? 7.274 1.427 -15.488 1.00 88.44 83 GLY A N 1
ATOM 661 C CA . GLY A 1 83 ? 8.708 1.425 -15.774 1.00 88.44 83 GLY A CA 1
ATOM 662 C C . GLY A 1 83 ? 9.543 1.156 -14.525 1.00 88.44 83 GLY A C 1
ATOM 663 O O . GLY A 1 83 ? 9.215 0.275 -13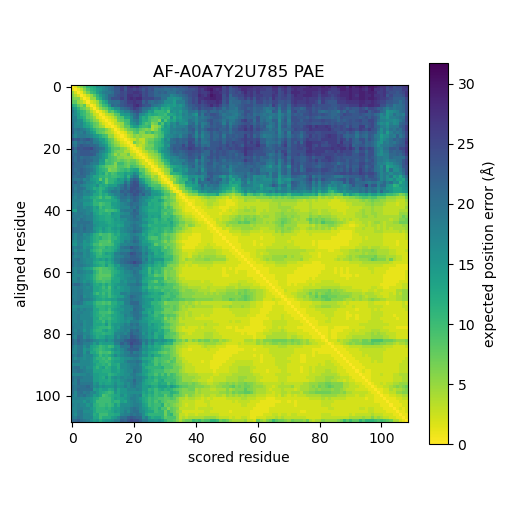.740 1.00 88.44 83 GLY A O 1
ATOM 664 N N . GLY A 1 84 ? 10.631 1.911 -14.331 1.00 84.31 84 GLY A N 1
ATOM 665 C CA . GLY A 1 84 ? 11.512 1.768 -13.158 1.00 84.31 84 GLY A CA 1
ATOM 666 C C . GLY A 1 84 ? 10.872 2.182 -11.824 1.00 84.31 84 GLY A C 1
ATOM 667 O O . GLY A 1 84 ? 11.371 1.829 -10.756 1.00 84.31 84 GLY A O 1
ATOM 668 N N . SER A 1 85 ? 9.752 2.901 -11.874 1.00 90.00 85 SER A N 1
ATOM 669 C CA . SER A 1 85 ? 8.897 3.204 -10.729 1.00 90.00 85 SER A CA 1
ATOM 670 C C . SER A 1 85 ? 7.438 3.238 -11.159 1.00 90.00 85 SER A C 1
ATOM 672 O O . SER A 1 85 ? 7.145 3.630 -12.287 1.00 90.00 85 SER A O 1
ATOM 674 N N . THR A 1 86 ? 6.537 2.883 -10.251 1.00 91.62 86 THR A N 1
ATOM 675 C CA . THR A 1 86 ? 5.090 2.932 -10.463 1.00 91.62 86 THR A CA 1
ATOM 676 C C . THR A 1 86 ? 4.450 3.717 -9.336 1.00 91.62 86 THR A C 1
ATOM 678 O O . THR A 1 86 ? 4.759 3.474 -8.170 1.00 91.62 86 THR A O 1
ATOM 681 N N . SER A 1 87 ? 3.578 4.659 -9.694 1.00 93.62 87 SER A N 1
ATOM 682 C CA . SER A 1 87 ? 2.734 5.395 -8.756 1.00 93.62 87 SER A CA 1
ATOM 683 C C . SER A 1 87 ? 1.274 5.044 -9.004 1.00 93.62 87 SER A C 1
ATOM 685 O O . SER A 1 87 ? 0.816 5.055 -10.153 1.00 93.62 87 SER A O 1
ATOM 687 N N . HIS A 1 88 ? 0.549 4.714 -7.937 1.00 93.25 88 HIS A N 1
ATOM 688 C CA . HIS A 1 88 ? -0.858 4.348 -8.029 1.00 93.25 88 HIS A CA 1
ATOM 689 C C . HIS A 1 88 ? -1.657 4.874 -6.839 1.00 93.25 88 HIS A C 1
ATOM 691 O O . HIS A 1 88 ? -1.217 4.794 -5.689 1.00 93.25 88 HIS A O 1
ATOM 697 N N . THR A 1 89 ? -2.858 5.375 -7.122 1.00 93.81 89 THR A N 1
ATOM 698 C CA . THR A 1 89 ? -3.827 5.795 -6.108 1.00 93.81 89 THR A CA 1
ATOM 699 C C . THR A 1 89 ? -4.725 4.637 -5.693 1.00 93.81 89 THR A C 1
ATOM 701 O O . THR A 1 89 ? -5.153 3.835 -6.516 1.00 93.81 89 THR A O 1
ATOM 704 N N . PHE A 1 90 ? -5.030 4.521 -4.413 1.00 88.88 90 PHE A N 1
ATOM 705 C CA . PHE A 1 90 ? -5.898 3.477 -3.885 1.00 88.88 90 PHE A CA 1
ATOM 706 C C . PHE A 1 90 ? -6.907 4.086 -2.921 1.00 88.88 90 PHE A C 1
ATOM 708 O O . PHE A 1 90 ? -6.680 5.145 -2.335 1.00 88.88 90 PHE A O 1
ATOM 715 N N . THR A 1 91 ? -8.019 3.389 -2.737 1.00 91.38 91 THR A N 1
ATOM 716 C CA . THR A 1 91 ? -8.997 3.701 -1.694 1.00 91.38 91 THR A CA 1
ATOM 717 C C . THR A 1 91 ? -8.898 2.667 -0.589 1.00 91.38 91 THR A C 1
ATOM 719 O O . THR A 1 91 ? -8.682 1.485 -0.867 1.00 91.38 91 THR A O 1
ATOM 722 N N . VAL A 1 92 ? -9.083 3.089 0.659 1.00 87.38 92 VAL A N 1
ATOM 723 C CA . VAL A 1 92 ? -9.175 2.151 1.781 1.00 87.38 92 VAL A CA 1
ATOM 724 C C . VAL A 1 92 ? -10.370 1.213 1.543 1.00 87.38 92 VAL A C 1
ATOM 726 O O . VAL A 1 92 ? -11.480 1.698 1.306 1.00 87.38 92 VAL A O 1
ATOM 729 N N . PRO A 1 93 ? -10.183 -0.120 1.604 1.00 91.12 93 PRO A N 1
ATOM 730 C CA . PRO A 1 93 ? -11.284 -1.066 1.471 1.00 91.12 93 PRO A CA 1
ATOM 731 C C . PRO A 1 93 ? -12.384 -0.788 2.496 1.00 91.12 93 PRO A C 1
ATOM 733 O O . PRO A 1 93 ? -12.101 -0.569 3.672 1.00 91.12 93 PRO A O 1
ATOM 736 N N . SER A 1 94 ? -13.651 -0.856 2.084 1.00 89.94 94 SER A N 1
ATOM 737 C CA . SER A 1 94 ? -14.791 -0.545 2.962 1.00 89.94 94 SER A CA 1
ATOM 738 C C . SER A 1 94 ? -14.841 -1.414 4.223 1.00 89.94 94 SER A C 1
ATOM 740 O O . SER A 1 94 ? -15.237 -0.930 5.278 1.00 89.94 94 SER A O 1
ATOM 742 N N . ALA A 1 95 ? -14.370 -2.663 4.137 1.00 89.19 95 ALA A N 1
ATOM 743 C CA . ALA A 1 95 ? -14.235 -3.581 5.271 1.00 89.19 95 ALA A CA 1
ATOM 744 C C . ALA A 1 95 ? -13.285 -3.070 6.370 1.00 89.19 95 ALA A C 1
ATOM 746 O O . ALA A 1 95 ? -13.373 -3.513 7.510 1.00 89.19 95 ALA A O 1
ATOM 747 N N . LEU A 1 96 ? -12.392 -2.145 6.021 1.00 84.81 96 LEU A N 1
ATOM 748 C CA . LEU A 1 96 ? -11.438 -1.513 6.921 1.00 84.81 96 LEU A CA 1
ATOM 749 C C . LEU A 1 96 ? -11.835 -0.074 7.280 1.00 84.81 96 LEU A C 1
ATOM 751 O O . LEU A 1 96 ? -11.131 0.575 8.051 1.00 84.81 96 LEU A O 1
ATOM 755 N N . SER A 1 97 ? -12.962 0.432 6.769 1.00 81.25 97 SER A N 1
ATOM 756 C CA . SER A 1 97 ? -13.433 1.781 7.085 1.00 81.25 97 SER A CA 1
ATOM 757 C C . SER A 1 97 ? -13.699 1.919 8.587 1.00 81.25 97 SER A C 1
ATOM 759 O O . SER A 1 97 ? -14.411 1.109 9.178 1.00 81.25 97 SER A O 1
ATOM 761 N N . GLY A 1 98 ? -13.095 2.932 9.213 1.00 76.69 98 GLY A N 1
ATOM 762 C CA . GLY A 1 98 ? -13.183 3.154 10.659 1.00 76.69 98 GLY A CA 1
ATOM 763 C C . GLY A 1 98 ? -12.319 2.219 11.512 1.00 76.69 98 GLY A C 1
ATOM 764 O O . GLY A 1 98 ? -12.408 2.279 12.736 1.00 76.69 98 GLY A O 1
ATOM 765 N N . SER A 1 99 ? -11.482 1.373 10.901 1.00 79.62 99 SER A N 1
ATOM 766 C CA . SER A 1 99 ? -10.487 0.604 11.654 1.00 79.62 99 SER A CA 1
ATOM 767 C C . SER A 1 99 ? -9.477 1.548 12.297 1.00 79.62 99 SER A C 1
ATOM 769 O O . SER A 1 99 ? -8.983 2.468 11.651 1.00 79.62 99 SER A O 1
ATOM 771 N N . GLU A 1 100 ? -9.117 1.281 13.552 1.00 75.50 100 GLU A N 1
ATOM 772 C CA . GLU A 1 100 ? -8.094 2.054 14.275 1.00 75.50 100 GLU A CA 1
ATOM 773 C C . GLU A 1 100 ? -6.708 1.946 13.623 1.00 75.50 100 GLU A C 1
ATOM 775 O O . GLU A 1 100 ? -5.839 2.788 13.839 1.00 75.50 100 GLU A O 1
ATOM 780 N N . ARG A 1 101 ? -6.481 0.872 12.855 1.00 74.62 101 ARG A N 1
ATOM 781 C CA . ARG A 1 101 ? -5.222 0.571 12.173 1.00 74.62 101 ARG A CA 1
ATOM 782 C C . ARG A 1 101 ? -5.497 -0.060 10.823 1.00 74.62 101 ARG A C 1
ATOM 784 O O . ARG A 1 101 ? -6.298 -0.987 10.725 1.00 74.62 101 ARG A O 1
ATOM 791 N N . ILE A 1 102 ? -4.791 0.413 9.803 1.00 81.12 102 ILE A N 1
ATOM 792 C CA . ILE A 1 102 ? -4.860 -0.122 8.445 1.00 81.12 102 ILE A CA 1
ATOM 793 C C . ILE A 1 102 ? -3.443 -0.273 7.937 1.00 81.12 102 ILE A C 1
ATOM 795 O O . ILE A 1 102 ? -2.743 0.715 7.787 1.00 81.12 102 ILE A O 1
ATOM 799 N N . PHE A 1 103 ? -3.049 -1.504 7.655 1.00 81.06 103 PHE A N 1
ATOM 800 C CA . PHE A 1 103 ? -1.758 -1.879 7.105 1.00 81.06 103 PHE A CA 1
ATOM 801 C C . PHE A 1 103 ? -1.913 -2.114 5.610 1.00 81.06 103 PHE A C 1
ATOM 803 O O . PHE A 1 103 ? -2.850 -2.792 5.200 1.00 81.06 103 PHE A O 1
ATOM 810 N N . LEU A 1 104 ? -0.981 -1.607 4.808 1.00 83.75 104 LEU A N 1
ATOM 811 C CA . LEU A 1 104 ? -0.977 -1.781 3.356 1.00 83.75 104 LEU A CA 1
ATOM 812 C C . LEU A 1 104 ? 0.233 -2.600 2.921 1.00 83.75 104 LEU A C 1
ATOM 814 O O . LEU A 1 104 ? 1.280 -2.580 3.569 1.00 83.75 104 LEU A O 1
ATOM 818 N N . ARG A 1 105 ? 0.100 -3.319 1.813 1.00 84.12 105 ARG A N 1
ATOM 819 C CA . ARG A 1 105 ? 1.176 -4.100 1.214 1.00 84.12 105 ARG A CA 1
ATOM 820 C C . ARG A 1 105 ? 1.112 -3.990 -0.295 1.00 84.12 105 ARG A C 1
ATOM 822 O O . ARG A 1 105 ? 0.063 -4.245 -0.874 1.00 84.12 105 ARG A O 1
ATOM 829 N N . VAL A 1 106 ? 2.237 -3.649 -0.916 1.00 85.19 106 VAL A N 1
ATOM 830 C CA . VAL A 1 106 ? 2.392 -3.779 -2.370 1.00 85.19 106 VAL A CA 1
ATOM 831 C C . VAL A 1 106 ? 3.093 -5.096 -2.651 1.00 85.19 106 VAL A C 1
ATOM 833 O O . VAL A 1 106 ? 4.112 -5.417 -2.032 1.00 85.19 106 VAL A O 1
ATOM 836 N N . GLU A 1 107 ? 2.542 -5.861 -3.579 1.00 83.69 107 GLU A N 1
ATOM 837 C CA . GLU A 1 107 ? 3.077 -7.154 -3.986 1.00 83.69 107 GLU A CA 1
ATOM 838 C C . GLU A 1 107 ? 2.926 -7.352 -5.493 1.00 83.69 107 GLU A C 1
ATOM 840 O O . GLU A 1 107 ? 2.041 -6.780 -6.129 1.00 83.69 107 GLU A O 1
ATOM 845 N N . GLU A 1 108 ? 3.822 -8.149 -6.059 1.00 85.88 108 GLU A N 1
ATOM 846 C CA . GLU A 1 108 ? 3.733 -8.611 -7.442 1.00 85.88 108 GLU A CA 1
ATOM 847 C C . GLU A 1 108 ? 2.547 -9.573 -7.595 1.00 85.88 108 GLU A C 1
ATOM 849 O O . GLU A 1 108 ? 2.241 -10.338 -6.674 1.00 85.88 108 GLU A O 1
ATOM 854 N N . GLN A 1 109 ? 1.882 -9.518 -8.749 1.00 81.69 109 GLN A N 1
ATOM 855 C CA . GLN A 1 109 ? 0.871 -10.493 -9.170 1.00 81.69 109 GLN A CA 1
ATOM 856 C C . GLN A 1 109 ? 1.466 -11.565 -10.080 1.00 81.69 109 GLN A C 1
ATOM 858 O O . GLN A 1 109 ? 2.361 -11.225 -10.892 1.00 81.69 109 GLN A O 1
#

Mean predicted aligned error: 10.61 Å

pLDDT: mean 73.2, std 19.32, range [31.67, 95.81]

Secondary structure (DSSP, 8-state):
-----SS--PPPPPB--EEETTEE--B-PPEE-TT--EEEEEEETTEEEEEEE--TT-EEEEEEESSSS---EEEEEEEE--SSEEEEEEE--GGGTT-S--EEEEEE-

Sequence (109 aa):
MPERHGYDRCVVWFRGTYNSYTNFDTEVVGLFQNQLKMLDHDIDVSGGSLTWASIPGQFYRITASADLQSFPHEAAIDIQSQGGSTSHTFTVPSALSGSERIFLRVEEQ